Protein AF-A0A371F6G7-F1 (afdb_monomer_lite)

Secondary structure (DSSP, 8-state):
-------------HHHHHHHHHHHHHHHHHHHHHHHHHHHHHTTTS-HHHHHHHHHHHTTSSSPPPPB-SS-HHHHHHHHHHHHHHTT-HHHHHT--PPPPTT--HHHHHHHHHHHHHHHHHHHHHHHTB-HHHHHHHTT-SSHHHHHHHHT-

Radius of gyration: 22.08 Å; chains: 1; bounding box: 82×30×58 Å

Sequence (153 aa):
MMLTCKHDRSNENPSIMGNVATLKYQARYKIDMMFDSIILDNLHHYHLNDKRAIMATVNAIPGNLPVFDGKGYEDWCVKMDAILGFQELDEIVKDGFQEPSKNASAEQKETHRENKRLDCKARVLLHQCVSANVFQKISQAATSKQAWDILQQ

Structure (mmCIF, N/CA/C/O backbone):
data_AF-A0A371F6G7-F1
#
_entry.id   AF-A0A371F6G7-F1
#
loop_
_atom_site.group_PDB
_atom_site.id
_atom_site.type_symbol
_atom_site.label_atom_id
_atom_site.label_alt_id
_atom_site.label_comp_id
_atom_site.label_asym_id
_atom_site.label_entity_id
_atom_site.label_seq_id
_atom_site.pdbx_PDB_ins_code
_atom_site.Cartn_x
_atom_site.Cartn_y
_atom_site.Cartn_z
_atom_site.occupancy
_atom_site.B_iso_or_equiv
_atom_site.auth_seq_id
_atom_site.auth_comp_id
_atom_site.auth_asym_id
_atom_site.auth_atom_id
_atom_site.pdbx_PDB_model_num
ATOM 1 N N . MET A 1 1 ? 59.240 10.584 -36.684 1.00 37.19 1 MET A N 1
ATOM 2 C CA . MET A 1 1 ? 59.161 10.918 -35.247 1.00 37.19 1 MET A CA 1
ATOM 3 C C . MET A 1 1 ? 57.979 11.869 -35.069 1.00 37.19 1 MET A C 1
ATOM 5 O O . MET A 1 1 ? 58.138 13.062 -35.263 1.00 37.19 1 MET A O 1
ATOM 9 N N . MET A 1 2 ? 56.766 11.341 -34.864 1.00 32.41 2 MET A N 1
ATOM 10 C CA . MET A 1 2 ? 55.580 12.164 -34.581 1.00 32.41 2 MET A CA 1
ATOM 11 C C . MET A 1 2 ? 55.399 12.228 -33.065 1.00 32.41 2 MET A C 1
ATOM 13 O O . MET A 1 2 ? 55.237 11.193 -32.422 1.00 32.41 2 MET A O 1
ATOM 17 N N . LEU A 1 3 ? 55.466 13.434 -32.504 1.00 37.75 3 LEU A N 1
ATOM 18 C CA . LEU A 1 3 ? 55.208 13.691 -31.092 1.00 37.75 3 LEU A CA 1
ATOM 19 C C . LEU A 1 3 ? 53.702 13.892 -30.871 1.00 37.75 3 LEU A C 1
ATOM 21 O O . LEU A 1 3 ? 53.107 14.867 -31.315 1.00 37.75 3 LEU A O 1
ATOM 25 N N . THR A 1 4 ? 53.127 12.881 -30.224 1.00 40.28 4 THR A N 1
ATOM 26 C CA . THR A 1 4 ? 51.991 12.844 -29.288 1.00 40.28 4 THR A CA 1
ATOM 27 C C . THR A 1 4 ? 51.109 14.093 -29.139 1.00 40.28 4 THR A C 1
ATOM 29 O O . THR A 1 4 ? 51.524 15.116 -28.592 1.00 40.28 4 THR A O 1
ATOM 32 N N . CYS A 1 5 ? 49.827 13.928 -29.479 1.00 33.44 5 CYS A N 1
ATOM 33 C CA . CYS A 1 5 ? 48.728 14.770 -29.017 1.00 33.44 5 CYS A CA 1
ATOM 34 C C . CYS A 1 5 ? 48.460 14.483 -27.527 1.00 33.44 5 CYS A C 1
ATOM 36 O O . CYS A 1 5 ? 48.315 13.324 -27.131 1.00 33.44 5 CYS A O 1
ATOM 38 N N . LYS A 1 6 ? 48.425 15.532 -26.700 1.00 47.72 6 LYS A N 1
ATOM 39 C CA . LYS A 1 6 ? 48.095 15.442 -25.276 1.00 47.72 6 LYS A CA 1
ATOM 40 C C . LYS A 1 6 ? 46.626 15.053 -25.096 1.00 47.72 6 LYS A C 1
ATOM 42 O O . LYS A 1 6 ? 45.737 15.774 -25.535 1.00 47.72 6 LYS A O 1
ATOM 47 N N . HIS A 1 7 ? 46.383 13.962 -24.380 1.00 38.00 7 HIS A N 1
ATOM 48 C CA . HIS A 1 7 ? 45.147 13.769 -23.628 1.00 38.00 7 HIS A CA 1
ATOM 49 C C . HIS A 1 7 ? 45.539 13.819 -22.152 1.00 38.00 7 HIS A C 1
ATOM 51 O O . HIS A 1 7 ? 46.021 12.833 -21.595 1.00 38.00 7 HIS A O 1
ATOM 57 N N . ASP A 1 8 ? 45.419 15.006 -21.552 1.00 36.41 8 ASP A N 1
ATOM 58 C CA . ASP A 1 8 ? 45.614 15.210 -20.117 1.00 36.41 8 ASP A CA 1
ATOM 59 C C . ASP A 1 8 ? 44.497 14.477 -19.367 1.00 36.41 8 ASP A C 1
ATOM 61 O O . ASP A 1 8 ? 43.407 14.988 -19.128 1.00 36.41 8 ASP A O 1
ATOM 65 N N . ARG A 1 9 ? 44.774 13.220 -19.022 1.00 47.03 9 ARG A N 1
ATOM 66 C CA . ARG A 1 9 ? 44.043 12.455 -18.019 1.00 47.03 9 ARG A CA 1
ATOM 67 C C . ARG A 1 9 ? 44.747 12.689 -16.687 1.00 47.03 9 ARG A C 1
ATOM 69 O O . ARG A 1 9 ? 45.518 11.842 -16.252 1.00 47.03 9 ARG A O 1
ATOM 76 N N . SER A 1 10 ? 44.549 13.848 -16.068 1.00 45.22 10 SER A N 1
ATOM 77 C CA . SER A 1 10 ? 44.990 14.118 -14.693 1.00 45.22 10 SER A CA 1
ATOM 78 C C . SER A 1 10 ? 44.314 15.379 -14.173 1.00 45.22 10 SER A C 1
ATOM 80 O O . SER A 1 10 ? 44.708 16.476 -14.547 1.00 45.22 10 SER A O 1
ATOM 82 N N . ASN A 1 11 ? 43.293 15.217 -13.328 1.00 38.41 11 ASN A N 1
ATOM 83 C CA . ASN A 1 11 ? 43.222 15.809 -11.984 1.00 38.41 11 ASN A CA 1
ATOM 84 C C . ASN A 1 11 ? 41.766 15.821 -11.475 1.00 38.41 11 ASN A C 1
ATOM 86 O O . ASN A 1 11 ? 41.188 16.876 -11.218 1.00 38.41 11 ASN A O 1
ATOM 90 N N . GLU A 1 12 ? 41.155 14.643 -11.326 1.00 39.41 12 GLU A N 1
ATOM 91 C CA . GLU A 1 12 ? 39.999 14.521 -10.436 1.00 39.41 12 GLU A CA 1
ATOM 92 C C . GLU A 1 12 ? 40.532 14.358 -9.013 1.00 39.41 12 GLU A C 1
ATOM 94 O O . GLU A 1 12 ? 41.099 13.334 -8.635 1.00 39.41 12 GLU A O 1
ATOM 99 N N . ASN A 1 13 ? 40.427 15.445 -8.256 1.00 37.72 13 ASN A N 1
ATOM 100 C CA . ASN A 1 13 ? 40.975 15.604 -6.920 1.00 37.72 13 ASN A CA 1
ATOM 101 C C . ASN A 1 13 ? 40.305 14.606 -5.935 1.00 37.72 13 ASN A C 1
ATOM 103 O O . ASN A 1 13 ? 39.091 14.707 -5.716 1.00 37.72 13 ASN A O 1
ATOM 107 N N . PRO A 1 14 ? 41.047 13.667 -5.307 1.00 40.78 14 PRO A N 1
ATOM 108 C CA . PRO A 1 14 ? 40.491 12.610 -4.447 1.00 40.78 14 PRO A CA 1
ATOM 109 C C . PRO A 1 14 ? 39.659 13.123 -3.258 1.00 40.78 14 PRO A C 1
ATOM 111 O O . PRO A 1 14 ? 38.745 12.439 -2.796 1.00 40.78 14 PRO A O 1
ATOM 114 N N . SER A 1 15 ? 39.918 14.352 -2.798 1.00 50.28 15 SER A N 1
ATOM 115 C CA . SER A 1 15 ? 39.149 15.002 -1.726 1.00 50.28 15 SER A CA 1
ATOM 116 C C . SER A 1 15 ? 37.710 15.345 -2.121 1.00 50.28 15 SER A C 1
ATOM 118 O O . SER A 1 15 ? 36.825 15.364 -1.267 1.00 50.28 15 SER A O 1
ATOM 120 N N . ILE A 1 16 ? 37.441 15.601 -3.406 1.00 45.00 16 ILE A N 1
ATOM 121 C CA . ILE A 1 16 ? 36.095 15.959 -3.879 1.00 45.00 16 ILE A CA 1
ATOM 122 C C . ILE A 1 16 ? 35.196 14.711 -3.873 1.00 45.00 16 ILE A C 1
ATOM 124 O O . ILE A 1 16 ? 34.055 14.782 -3.416 1.00 45.00 16 ILE A O 1
ATOM 128 N N . MET A 1 17 ? 35.714 13.547 -4.292 1.00 41.28 17 MET A N 1
ATOM 129 C CA . MET A 1 17 ? 34.963 12.281 -4.252 1.00 41.28 17 MET A CA 1
ATOM 130 C C . MET A 1 17 ? 34.645 11.826 -2.821 1.00 41.28 17 MET A C 1
ATOM 132 O O . MET A 1 17 ? 33.528 11.368 -2.568 1.00 41.28 17 MET A O 1
ATOM 136 N N . GLY A 1 18 ? 35.576 12.012 -1.876 1.00 46.03 18 GLY A N 1
ATOM 137 C CA . GLY A 1 18 ? 35.349 11.725 -0.455 1.00 46.03 18 GLY A CA 1
ATOM 138 C C . GLY A 1 18 ? 34.226 12.575 0.143 1.00 46.03 18 GLY A C 1
ATOM 139 O O . GLY A 1 18 ? 33.357 12.055 0.844 1.00 46.03 18 GLY A O 1
ATOM 140 N N . ASN A 1 19 ? 34.167 13.859 -0.213 1.00 48.03 19 ASN A N 1
ATOM 141 C CA . ASN A 1 19 ? 33.114 14.763 0.243 1.00 48.03 19 ASN A CA 1
ATOM 142 C C . ASN A 1 19 ? 31.759 14.448 -0.391 1.00 48.03 19 ASN A C 1
ATOM 144 O O . ASN A 1 19 ? 30.755 14.477 0.305 1.00 48.03 19 ASN A O 1
ATOM 148 N N . VAL A 1 20 ? 31.698 14.085 -1.676 1.00 47.44 20 VAL A N 1
ATOM 149 C CA . VAL A 1 20 ? 30.427 13.717 -2.327 1.00 47.44 20 VAL A CA 1
ATOM 150 C C . VAL A 1 20 ? 29.867 12.410 -1.763 1.00 47.44 20 VAL A C 1
ATOM 152 O O . VAL A 1 20 ? 28.664 12.323 -1.526 1.00 47.44 20 VAL A O 1
ATOM 155 N N . ALA A 1 21 ? 30.708 11.404 -1.505 1.00 48.03 21 ALA A N 1
ATOM 156 C CA . ALA A 1 21 ? 30.275 10.166 -0.856 1.00 48.03 21 ALA A CA 1
ATOM 157 C C . ALA A 1 21 ? 29.813 10.421 0.587 1.00 48.03 21 ALA A C 1
ATOM 159 O O . ALA A 1 21 ? 28.755 9.939 0.987 1.00 48.03 21 ALA A O 1
ATOM 160 N N . THR A 1 22 ? 30.547 11.257 1.326 1.00 43.50 22 THR A N 1
ATOM 161 C CA . THR A 1 22 ? 30.200 11.652 2.698 1.00 43.50 22 THR A CA 1
ATOM 162 C C . THR A 1 22 ? 28.931 12.496 2.743 1.00 43.50 22 THR A C 1
ATOM 164 O O . THR A 1 22 ? 28.110 12.276 3.617 1.00 43.50 22 THR A O 1
ATOM 167 N N . LEU A 1 23 ? 28.701 13.393 1.784 1.00 41.78 23 LEU A N 1
ATOM 168 C CA . LEU A 1 23 ? 27.481 14.197 1.676 1.00 41.78 23 LEU A CA 1
ATOM 169 C C . LEU A 1 23 ? 26.288 13.365 1.206 1.00 41.78 23 LEU A C 1
ATOM 171 O O . LEU A 1 23 ? 25.185 13.591 1.681 1.00 41.78 23 LEU A O 1
ATOM 175 N N . LYS A 1 24 ? 26.480 12.381 0.317 1.00 45.88 24 LYS A N 1
ATOM 176 C CA . LYS A 1 24 ? 25.431 11.415 -0.060 1.00 45.88 24 LYS A CA 1
ATOM 177 C C . LYS A 1 24 ? 25.059 10.517 1.112 1.00 45.88 24 LYS A C 1
ATOM 179 O O . LYS A 1 24 ? 23.879 10.251 1.312 1.00 45.88 24 LYS A O 1
ATOM 184 N N . TYR A 1 25 ? 26.047 10.081 1.887 1.00 41.56 25 TYR A N 1
ATOM 185 C CA . TYR A 1 25 ? 25.843 9.338 3.123 1.00 41.56 25 TYR A CA 1
ATOM 186 C C . TYR A 1 25 ? 25.160 10.225 4.162 1.00 41.56 25 TYR A C 1
ATOM 188 O O . TYR A 1 25 ? 24.095 9.880 4.631 1.00 41.56 25 TYR A O 1
ATOM 196 N N . GLN A 1 26 ? 25.660 11.426 4.438 1.00 30.20 26 GLN A N 1
ATOM 197 C CA . GLN A 1 26 ? 25.035 12.375 5.360 1.00 30.20 26 GLN A CA 1
ATOM 198 C C . GLN A 1 26 ? 23.633 12.788 4.917 1.00 30.20 26 GLN A C 1
ATOM 200 O O . GLN A 1 26 ? 22.772 12.930 5.768 1.00 30.20 26 GLN A O 1
ATOM 205 N N . ALA A 1 27 ? 23.364 12.949 3.621 1.00 37.31 27 ALA A N 1
ATOM 206 C CA . ALA A 1 27 ? 22.027 13.217 3.102 1.00 37.31 27 ALA A CA 1
ATOM 207 C C . ALA A 1 27 ? 21.120 11.994 3.240 1.00 37.31 27 ALA A C 1
ATOM 209 O O . ALA A 1 27 ? 19.973 12.157 3.624 1.00 37.31 27 ALA A O 1
ATOM 210 N N . ARG A 1 28 ? 21.631 10.780 3.004 1.00 42.03 28 ARG A N 1
ATOM 211 C CA . ARG A 1 28 ? 20.904 9.530 3.252 1.00 42.03 28 ARG A CA 1
ATOM 212 C C . ARG A 1 28 ? 20.592 9.356 4.737 1.00 42.03 28 ARG A C 1
ATOM 214 O O . ARG A 1 28 ? 19.437 9.186 5.062 1.00 42.03 28 ARG A O 1
ATOM 221 N N . TYR A 1 29 ? 21.559 9.569 5.624 1.00 42.69 29 TYR A N 1
ATOM 222 C CA . TYR A 1 29 ? 21.372 9.574 7.077 1.00 42.69 29 TYR A CA 1
ATOM 223 C C . TYR A 1 29 ? 20.467 10.707 7.550 1.00 42.69 29 TYR A C 1
ATOM 225 O O . TYR A 1 29 ? 19.739 10.541 8.513 1.00 42.69 29 TYR A O 1
ATOM 233 N N . LYS A 1 30 ? 20.489 11.873 6.902 1.00 36.16 30 LYS A N 1
ATOM 234 C CA . LYS A 1 30 ? 19.619 13.005 7.243 1.00 36.16 30 LYS A CA 1
ATOM 235 C C . LYS A 1 30 ? 18.200 12.802 6.724 1.00 36.16 30 LYS A C 1
ATOM 237 O O . LYS A 1 30 ? 17.276 13.248 7.386 1.00 36.16 30 LYS A O 1
ATOM 242 N N . ILE A 1 31 ? 18.029 12.104 5.602 1.00 42.78 31 ILE A N 1
ATOM 243 C CA . ILE A 1 31 ? 16.739 11.617 5.109 1.00 42.78 31 ILE A CA 1
ATOM 244 C C . ILE A 1 31 ? 16.234 10.494 6.011 1.00 42.78 31 ILE A C 1
ATOM 246 O O . ILE A 1 31 ? 15.084 10.576 6.396 1.00 42.78 31 ILE A O 1
ATOM 250 N N . ASP A 1 32 ? 17.073 9.538 6.417 1.00 41.69 32 ASP A N 1
ATOM 251 C CA . ASP A 1 32 ? 16.729 8.454 7.349 1.00 41.69 32 ASP A CA 1
ATOM 252 C C . ASP A 1 32 ? 16.381 9.015 8.737 1.00 41.69 32 ASP A C 1
ATOM 254 O O . ASP A 1 32 ? 15.372 8.636 9.308 1.00 41.69 32 ASP A O 1
ATOM 258 N N . MET A 1 33 ? 17.116 10.015 9.242 1.00 39.44 33 MET A N 1
ATOM 259 C CA . MET A 1 33 ? 16.787 10.721 10.490 1.00 39.44 33 MET A CA 1
ATOM 260 C C . MET A 1 33 ? 15.560 11.630 10.356 1.00 39.44 33 MET A C 1
ATOM 262 O O . MET A 1 33 ? 14.829 11.799 11.326 1.00 39.44 33 MET A O 1
ATOM 266 N N . MET A 1 34 ? 15.317 12.237 9.188 1.00 36.84 34 MET A N 1
ATOM 267 C CA . MET A 1 34 ? 14.057 12.939 8.917 1.00 36.84 34 MET A CA 1
ATOM 268 C C . MET A 1 34 ? 12.905 11.949 8.775 1.00 36.84 34 MET A C 1
ATOM 270 O O . MET A 1 34 ? 11.804 12.279 9.182 1.00 36.84 34 MET A O 1
ATOM 274 N N . PHE A 1 35 ? 13.139 10.744 8.258 1.00 43.19 35 PHE A N 1
ATOM 275 C CA . PHE A 1 35 ? 12.171 9.657 8.218 1.00 43.19 35 PHE A CA 1
ATOM 276 C C . PHE A 1 35 ? 11.843 9.211 9.630 1.00 43.19 35 PHE A C 1
ATOM 278 O O . PHE A 1 35 ? 10.679 9.209 9.999 1.00 43.19 35 PHE A O 1
ATOM 285 N N . ASP A 1 36 ? 12.860 8.942 10.443 1.00 42.25 36 ASP A N 1
ATOM 286 C CA . ASP A 1 36 ? 12.703 8.583 11.841 1.00 42.25 36 ASP A CA 1
ATOM 287 C C . ASP A 1 36 ? 11.989 9.704 12.597 1.00 42.25 36 ASP A C 1
ATOM 289 O O . ASP A 1 36 ? 11.021 9.408 13.278 1.00 42.25 36 ASP A O 1
ATOM 293 N N . SER A 1 37 ? 12.356 10.980 12.416 1.00 34.84 37 SER A N 1
ATOM 294 C CA . SER A 1 37 ? 11.697 12.129 13.065 1.00 34.84 37 SER A CA 1
ATOM 295 C C . SER A 1 37 ? 10.267 12.353 12.574 1.00 34.84 37 SER A C 1
ATOM 297 O O . SER A 1 37 ? 9.382 12.501 13.396 1.00 34.84 37 SER A O 1
ATOM 299 N N . ILE A 1 38 ? 9.988 12.325 11.268 1.00 43.59 38 ILE A N 1
ATOM 300 C CA . ILE A 1 38 ? 8.637 12.525 10.711 1.00 43.59 38 ILE A CA 1
ATOM 301 C C . ILE A 1 38 ? 7.729 11.344 11.068 1.00 43.59 38 ILE A C 1
ATOM 303 O O . ILE A 1 38 ? 6.547 11.532 11.355 1.00 43.59 38 ILE A O 1
ATOM 307 N N . ILE A 1 39 ? 8.265 10.124 11.090 1.00 46.44 39 ILE A N 1
ATOM 308 C CA . ILE A 1 39 ? 7.560 8.945 11.591 1.00 46.44 39 ILE A CA 1
ATOM 309 C C . ILE A 1 39 ? 7.366 9.073 13.110 1.00 46.44 39 ILE A C 1
ATOM 311 O O . ILE A 1 39 ? 6.258 8.840 13.568 1.00 46.44 39 ILE A O 1
ATOM 315 N N . LEU A 1 40 ? 8.358 9.518 13.896 1.00 41.78 40 LEU A N 1
ATOM 316 C CA . LEU A 1 40 ? 8.267 9.725 15.354 1.00 41.78 40 LEU A CA 1
ATOM 317 C C . LEU A 1 40 ? 7.295 10.842 15.759 1.00 41.78 40 LEU A C 1
ATOM 319 O O . LEU A 1 40 ? 6.558 10.654 16.728 1.00 41.78 40 LEU A O 1
ATOM 323 N N . ASP A 1 41 ? 7.257 11.944 15.015 1.00 36.47 41 ASP A N 1
ATOM 324 C CA . ASP A 1 41 ? 6.394 13.103 15.252 1.00 36.47 41 ASP A CA 1
ATOM 325 C C . ASP A 1 41 ? 4.939 12.772 14.882 1.00 36.47 41 ASP A C 1
ATOM 327 O O . ASP A 1 41 ? 4.015 13.137 15.609 1.00 36.47 41 ASP A O 1
ATOM 331 N N . ASN A 1 42 ? 4.723 11.960 13.837 1.00 41.56 42 ASN A N 1
ATOM 332 C CA . ASN A 1 42 ? 3.412 11.372 13.535 1.00 41.56 42 ASN A CA 1
ATOM 333 C C . ASN A 1 42 ? 3.050 10.182 14.456 1.00 41.56 42 ASN A C 1
ATOM 335 O O . ASN A 1 42 ? 1.882 9.798 14.533 1.00 41.56 42 ASN A O 1
ATOM 339 N N . LEU A 1 43 ? 4.018 9.614 15.192 1.00 48.59 43 LEU A N 1
ATOM 340 C CA . LEU A 1 43 ? 3.834 8.537 16.181 1.00 48.59 43 LEU A CA 1
ATOM 341 C C . LEU A 1 43 ? 3.786 9.012 17.642 1.00 48.59 43 LEU A C 1
ATOM 343 O O . LEU A 1 43 ? 3.814 8.174 18.549 1.00 48.59 43 LEU A O 1
ATOM 347 N N . HIS A 1 44 ? 3.676 10.312 17.921 1.00 44.16 44 HIS A N 1
ATOM 348 C CA . HIS A 1 44 ? 3.605 10.809 19.304 1.00 44.16 44 HIS A CA 1
ATOM 349 C C . HIS A 1 44 ? 2.349 10.336 20.077 1.00 44.16 44 HIS A C 1
ATOM 351 O O . HIS A 1 44 ? 2.218 10.601 21.271 1.00 44.16 44 HIS A O 1
ATOM 357 N N . HIS A 1 45 ? 1.445 9.599 19.418 1.00 45.41 45 HIS A N 1
ATOM 358 C CA . HIS A 1 45 ? 0.234 9.015 19.998 1.00 45.41 45 HIS A CA 1
ATOM 359 C C . HIS A 1 45 ? 0.251 7.481 20.169 1.00 45.41 45 HIS A C 1
ATOM 361 O O . HIS A 1 45 ? -0.750 6.926 20.615 1.00 45.41 45 HIS A O 1
ATOM 367 N N . TYR A 1 46 ? 1.352 6.784 19.851 1.00 47.75 46 TYR A N 1
ATOM 368 C CA . TYR A 1 46 ? 1.414 5.313 19.914 1.00 47.75 46 TYR A CA 1
ATOM 369 C C . TYR A 1 46 ? 2.375 4.795 20.996 1.00 47.75 46 TYR A C 1
ATOM 371 O O . TYR A 1 46 ? 3.474 5.318 21.200 1.00 47.75 46 TYR A O 1
ATOM 379 N N . HIS A 1 47 ? 1.938 3.751 21.705 1.00 49.00 47 HIS A N 1
ATOM 380 C CA . HIS A 1 47 ? 2.598 3.184 22.881 1.00 49.00 47 HIS A CA 1
ATOM 381 C C . HIS A 1 47 ? 3.946 2.520 22.519 1.00 49.00 47 HIS A C 1
ATOM 383 O O . HIS A 1 47 ? 4.078 1.885 21.474 1.00 49.00 47 HIS A O 1
ATOM 389 N N . LEU A 1 48 ? 4.969 2.639 23.383 1.00 45.41 48 LEU A N 1
ATOM 390 C CA . LEU A 1 48 ? 6.345 2.164 23.115 1.00 45.41 48 LEU A CA 1
ATOM 391 C C . LEU A 1 48 ? 6.449 0.667 22.752 1.00 45.41 48 LEU A C 1
ATOM 393 O O . LEU A 1 48 ? 7.401 0.269 22.077 1.00 45.41 48 LEU A O 1
ATOM 397 N N . ASN A 1 49 ? 5.487 -0.151 23.178 1.00 39.69 49 ASN A N 1
ATOM 398 C CA . ASN A 1 49 ? 5.454 -1.587 22.896 1.00 39.69 49 ASN A CA 1
ATOM 399 C C . ASN A 1 49 ? 5.149 -1.889 21.415 1.00 39.69 49 ASN A C 1
ATOM 401 O O . ASN A 1 49 ? 5.717 -2.830 20.861 1.00 39.69 49 ASN A O 1
ATOM 405 N N . ASP A 1 50 ? 4.375 -1.032 20.739 1.00 49.78 50 ASP A N 1
ATOM 406 C CA . ASP A 1 50 ? 4.036 -1.201 19.320 1.00 49.78 50 ASP A CA 1
ATOM 407 C C . ASP A 1 50 ? 5.190 -0.814 18.394 1.00 49.78 50 ASP A C 1
ATOM 409 O O . ASP A 1 50 ? 5.408 -1.465 17.377 1.00 49.78 50 ASP A O 1
ATOM 413 N N . LYS A 1 51 ? 6.007 0.185 18.759 1.00 47.81 51 LYS A N 1
ATOM 414 C CA . LYS A 1 51 ? 7.190 0.572 17.962 1.00 47.81 51 LYS A CA 1
ATOM 415 C C . LYS A 1 51 ? 8.185 -0.585 17.821 1.00 47.81 51 LYS A C 1
ATOM 417 O O . LYS A 1 51 ? 8.740 -0.804 16.746 1.00 47.81 51 LYS A O 1
ATOM 422 N N . ARG A 1 52 ? 8.385 -1.355 18.899 1.00 47.44 52 ARG A N 1
ATOM 423 C CA . ARG A 1 52 ? 9.207 -2.577 18.890 1.00 47.44 52 ARG A CA 1
ATOM 424 C C . ARG A 1 52 ? 8.570 -3.690 18.064 1.00 47.44 52 ARG A C 1
ATOM 426 O O . ARG A 1 52 ? 9.284 -4.356 17.323 1.00 47.44 52 ARG A O 1
ATOM 433 N N . ALA A 1 53 ? 7.253 -3.863 18.157 1.00 47.28 53 ALA A N 1
ATOM 434 C CA . ALA A 1 53 ? 6.526 -4.863 17.380 1.00 47.28 53 ALA A CA 1
ATOM 435 C C . ALA A 1 53 ? 6.556 -4.560 15.872 1.00 47.28 53 ALA A C 1
ATOM 437 O O . ALA A 1 53 ? 6.811 -5.462 15.079 1.00 47.28 53 ALA A O 1
ATOM 438 N N . ILE A 1 54 ? 6.388 -3.295 15.468 1.00 50.41 54 ILE A N 1
ATOM 439 C CA . ILE A 1 54 ? 6.464 -2.863 14.064 1.00 50.41 54 ILE A CA 1
ATOM 440 C C . ILE A 1 54 ? 7.861 -3.147 13.506 1.00 50.41 54 ILE A C 1
ATOM 442 O O . ILE A 1 54 ? 7.966 -3.827 12.490 1.00 50.41 54 ILE A O 1
ATOM 446 N N . MET A 1 55 ? 8.926 -2.735 14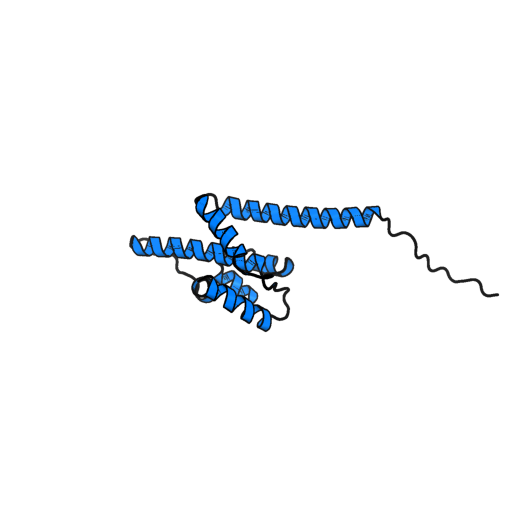.209 1.00 54.59 55 MET A N 1
ATOM 447 C CA . MET A 1 55 ? 10.309 -3.033 13.809 1.00 54.59 55 MET A CA 1
ATOM 448 C C . MET A 1 55 ? 10.613 -4.540 13.771 1.00 54.59 55 MET A C 1
ATOM 450 O O . MET A 1 55 ? 11.293 -5.005 12.863 1.00 54.59 55 MET A O 1
ATOM 454 N N . ALA A 1 56 ? 10.098 -5.329 14.716 1.00 48.31 56 ALA A N 1
ATOM 455 C CA . ALA A 1 56 ? 10.257 -6.784 14.697 1.00 48.31 56 ALA A CA 1
ATOM 456 C C . ALA A 1 56 ? 9.514 -7.441 13.520 1.00 48.31 56 ALA A C 1
ATOM 458 O O . ALA A 1 56 ? 9.970 -8.449 12.991 1.00 48.31 56 ALA A O 1
ATOM 459 N N . THR A 1 57 ? 8.404 -6.849 13.079 1.00 49.62 57 THR A N 1
ATOM 460 C CA . THR A 1 57 ? 7.546 -7.398 12.025 1.00 49.62 57 THR A CA 1
ATOM 461 C C . THR A 1 57 ? 8.094 -7.142 10.616 1.00 49.62 57 THR A C 1
ATOM 463 O O . THR A 1 57 ? 8.043 -8.045 9.784 1.00 49.62 57 THR A O 1
ATOM 466 N N . VAL A 1 58 ? 8.692 -5.971 10.345 1.00 52.31 58 VAL A N 1
ATOM 467 C CA . VAL A 1 58 ? 9.444 -5.753 9.085 1.00 52.31 58 VAL A CA 1
ATOM 468 C C . VAL A 1 58 ? 10.719 -6.602 9.015 1.00 52.31 58 VAL A C 1
ATOM 470 O O . VAL A 1 58 ? 11.120 -7.008 7.930 1.00 52.31 58 VAL A O 1
ATOM 473 N N . ASN A 1 59 ? 11.297 -6.962 10.166 1.00 51.56 59 ASN A N 1
ATOM 474 C CA . ASN A 1 59 ? 12.431 -7.889 10.258 1.00 51.56 59 ASN A CA 1
ATOM 475 C C . ASN A 1 59 ? 12.033 -9.378 10.183 1.00 51.56 59 ASN A C 1
ATOM 477 O O . ASN A 1 59 ? 12.914 -10.235 10.136 1.00 51.56 59 ASN A O 1
ATOM 481 N N . ALA A 1 60 ? 10.735 -9.710 10.184 1.00 51.75 60 ALA A N 1
ATOM 482 C CA . ALA A 1 60 ? 10.253 -11.094 10.156 1.00 51.75 60 ALA A CA 1
ATOM 483 C C . ALA A 1 60 ? 10.222 -11.710 8.745 1.00 51.75 60 ALA A C 1
ATOM 485 O O . ALA A 1 60 ? 9.933 -12.896 8.610 1.00 51.75 60 ALA A O 1
ATOM 486 N N . ILE A 1 61 ? 10.515 -10.930 7.697 1.00 56.34 61 ILE A N 1
ATOM 487 C CA . ILE A 1 61 ? 10.607 -11.422 6.319 1.00 56.34 61 ILE A CA 1
ATOM 488 C C . ILE A 1 61 ? 12.048 -11.915 6.095 1.00 56.34 61 ILE A C 1
ATOM 490 O O . ILE A 1 61 ? 12.969 -11.096 6.080 1.00 56.34 61 ILE A O 1
ATOM 494 N N . PRO A 1 62 ? 12.294 -13.232 5.937 1.00 45.62 62 PRO A N 1
ATOM 495 C CA . PRO A 1 62 ? 13.635 -13.748 5.696 1.00 45.62 62 PRO A CA 1
ATOM 496 C C . PRO A 1 62 ? 14.045 -13.428 4.250 1.00 45.62 62 PRO A C 1
ATOM 498 O O . PRO A 1 62 ? 13.715 -14.163 3.323 1.00 45.62 62 PRO A O 1
ATOM 501 N N . GLY A 1 63 ? 14.741 -12.310 4.040 1.00 59.53 63 GLY A N 1
ATOM 502 C CA . GLY A 1 63 ? 15.276 -11.919 2.733 1.00 59.53 63 GLY A CA 1
ATOM 503 C C . GLY A 1 63 ? 15.252 -10.411 2.486 1.00 59.53 63 GLY A C 1
ATOM 504 O O . GLY A 1 63 ? 14.591 -9.658 3.194 1.00 59.53 63 GLY A O 1
ATOM 505 N N . ASN A 1 64 ? 15.984 -9.963 1.464 1.00 72.06 64 ASN A N 1
ATOM 506 C CA . ASN A 1 64 ? 15.930 -8.571 1.016 1.00 72.06 64 ASN A CA 1
ATOM 507 C C . ASN A 1 64 ? 14.513 -8.258 0.507 1.00 72.06 64 ASN A C 1
ATOM 509 O O . ASN A 1 64 ? 14.029 -8.939 -0.400 1.00 72.06 64 ASN A O 1
ATOM 513 N N . LEU A 1 65 ? 13.870 -7.227 1.066 1.00 82.94 65 LEU A N 1
ATOM 514 C CA . LEU A 1 65 ? 12.586 -6.727 0.573 1.00 82.94 65 LEU A CA 1
ATOM 515 C C . LEU A 1 65 ? 12.680 -6.374 -0.922 1.00 82.94 65 LEU A C 1
ATOM 517 O O . LEU A 1 65 ? 13.720 -5.878 -1.373 1.00 82.94 65 LEU A O 1
ATOM 521 N N . PRO A 1 66 ? 11.618 -6.615 -1.710 1.00 90.25 66 PRO A N 1
ATOM 522 C CA . PRO A 1 66 ? 11.608 -6.235 -3.112 1.00 90.25 66 PRO A CA 1
ATOM 523 C C . PRO A 1 66 ? 11.628 -4.706 -3.219 1.00 90.25 66 PRO A C 1
ATOM 525 O O . PRO A 1 66 ? 10.761 -4.033 -2.673 1.00 90.25 66 PRO A O 1
ATOM 528 N N . VAL A 1 67 ? 12.605 -4.146 -3.934 1.00 91.75 67 VAL A N 1
ATOM 529 C CA . VAL A 1 67 ? 12.715 -2.693 -4.137 1.00 91.75 67 VAL A CA 1
ATOM 530 C C . VAL A 1 67 ? 12.218 -2.328 -5.530 1.00 91.75 67 VAL A C 1
ATOM 532 O O . VAL A 1 67 ? 12.796 -2.768 -6.521 1.00 91.75 67 VAL A O 1
ATOM 535 N N . PHE A 1 68 ? 11.181 -1.495 -5.609 1.00 94.00 68 PHE A N 1
ATOM 536 C CA . PHE A 1 68 ? 10.687 -0.930 -6.860 1.00 94.00 68 PHE A CA 1
ATOM 537 C C . PHE A 1 68 ? 11.413 0.371 -7.203 1.00 94.0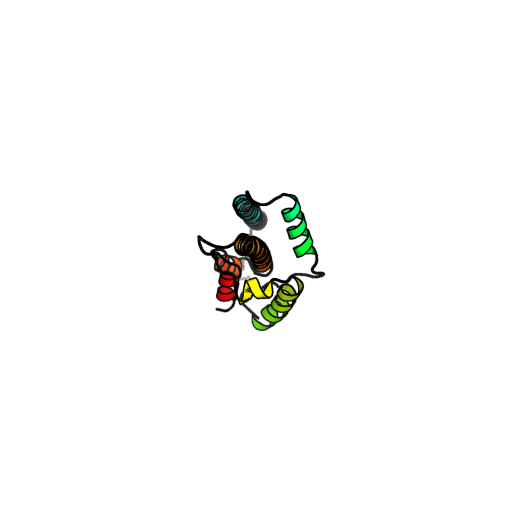0 68 PHE A C 1
ATOM 539 O O . PHE A 1 68 ? 11.358 1.364 -6.471 1.00 94.00 68 PHE A O 1
ATOM 546 N N . ASP A 1 69 ? 12.088 0.389 -8.345 1.00 92.12 69 ASP A N 1
ATOM 547 C CA . ASP A 1 69 ? 12.825 1.549 -8.852 1.00 92.12 69 ASP A CA 1
ATOM 548 C C . ASP A 1 69 ? 12.077 2.320 -9.955 1.00 92.12 69 ASP A C 1
ATOM 550 O O . ASP A 1 69 ? 12.587 3.314 -10.476 1.00 92.12 69 ASP A O 1
ATOM 554 N N . GLY A 1 70 ? 10.850 1.898 -10.272 1.00 90.56 70 GLY A N 1
ATOM 555 C CA . GLY A 1 70 ? 10.061 2.399 -11.395 1.00 90.56 70 GLY A CA 1
ATOM 556 C C . GLY A 1 70 ? 10.108 1.495 -12.630 1.00 90.56 70 GLY A C 1
ATOM 557 O O . GLY A 1 70 ? 9.501 1.836 -13.642 1.00 90.56 70 GLY A O 1
ATOM 558 N N . LYS A 1 71 ? 10.819 0.360 -12.579 1.00 91.94 71 LYS A N 1
ATOM 559 C CA . LYS A 1 71 ? 10.858 -0.660 -13.637 1.00 91.94 71 LYS A CA 1
ATOM 560 C C . LYS A 1 71 ? 10.440 -2.024 -13.088 1.00 91.94 71 LYS A C 1
ATOM 562 O O . LYS A 1 71 ? 10.567 -2.283 -11.897 1.00 91.94 71 LYS A O 1
ATOM 567 N N . GLY A 1 72 ? 9.943 -2.899 -13.967 1.00 91.50 72 GLY A N 1
ATOM 568 C CA . GLY A 1 72 ? 9.564 -4.267 -13.588 1.00 91.50 72 GLY A CA 1
ATOM 569 C C . GLY A 1 72 ? 8.419 -4.322 -12.572 1.00 91.50 72 GLY A C 1
ATOM 570 O O . GLY A 1 72 ? 8.481 -5.106 -11.628 1.00 91.50 72 GLY A O 1
ATOM 571 N N . TYR A 1 73 ? 7.400 -3.467 -12.744 1.00 92.25 73 TYR A N 1
ATOM 572 C CA . TYR A 1 73 ? 6.269 -3.379 -11.815 1.00 92.25 73 TYR A CA 1
ATOM 573 C C . TYR A 1 73 ? 5.578 -4.733 -11.613 1.00 92.25 73 TYR A C 1
ATOM 575 O O . TYR A 1 73 ? 5.282 -5.079 -10.480 1.00 92.25 73 TYR A O 1
ATOM 583 N N . GLU A 1 74 ? 5.390 -5.529 -12.671 1.00 93.81 74 GLU A N 1
ATOM 584 C CA . GLU A 1 74 ? 4.739 -6.847 -12.589 1.00 93.81 74 GLU A CA 1
ATOM 585 C C . GLU A 1 74 ? 5.472 -7.801 -11.627 1.00 93.81 74 GLU A C 1
ATOM 587 O O . GLU A 1 74 ? 4.867 -8.323 -10.690 1.00 93.81 74 GLU A O 1
ATOM 592 N N . ASP A 1 75 ? 6.792 -7.953 -11.782 1.00 93.50 75 ASP A N 1
ATOM 593 C CA . ASP A 1 75 ? 7.616 -8.805 -10.913 1.00 93.50 75 ASP A CA 1
ATOM 594 C C . ASP A 1 75 ? 7.651 -8.303 -9.466 1.00 93.50 75 ASP A C 1
ATOM 596 O O . ASP A 1 75 ? 7.674 -9.092 -8.515 1.00 93.50 75 ASP A O 1
ATOM 600 N N . TRP A 1 76 ? 7.703 -6.980 -9.286 1.00 95.12 76 TRP A N 1
ATOM 601 C CA . TRP A 1 76 ? 7.666 -6.373 -7.961 1.00 95.12 76 TRP A CA 1
ATOM 602 C C . TRP A 1 76 ? 6.299 -6.566 -7.300 1.00 95.12 76 TRP A C 1
ATOM 604 O O . TRP A 1 76 ? 6.247 -6.971 -6.141 1.00 95.12 76 TRP A O 1
ATOM 614 N N . CYS A 1 77 ? 5.209 -6.355 -8.041 1.00 94.62 77 CYS A N 1
ATOM 615 C CA . CYS A 1 77 ? 3.836 -6.472 -7.562 1.00 94.62 77 CYS A CA 1
ATOM 616 C C . CYS A 1 77 ? 3.547 -7.888 -7.062 1.00 94.62 77 CYS A C 1
ATOM 618 O O . CYS A 1 77 ? 3.026 -8.036 -5.964 1.00 94.62 77 CYS A O 1
ATOM 620 N N . VAL A 1 78 ? 3.968 -8.929 -7.791 1.00 94.75 78 VAL A N 1
ATOM 621 C CA . VAL A 1 78 ? 3.794 -10.331 -7.360 1.00 94.75 78 VAL A CA 1
ATOM 622 C C . VAL A 1 78 ? 4.493 -10.606 -6.023 1.00 94.75 78 VAL A C 1
ATOM 624 O O . VAL A 1 78 ? 3.929 -11.252 -5.140 1.00 94.75 78 VAL A O 1
ATOM 627 N N . LYS A 1 79 ? 5.722 -10.104 -5.841 1.00 92.56 79 LYS A N 1
ATOM 628 C CA . LYS A 1 79 ? 6.462 -10.263 -4.575 1.00 92.56 79 LYS A CA 1
ATOM 629 C C . LYS A 1 79 ? 5.819 -9.463 -3.450 1.00 92.56 79 LYS A C 1
ATOM 631 O O . LYS A 1 79 ? 5.723 -9.950 -2.327 1.00 92.56 79 LYS A O 1
ATOM 636 N N . MET A 1 80 ? 5.398 -8.240 -3.752 1.00 93.94 80 MET A N 1
ATOM 637 C CA . MET A 1 80 ? 4.790 -7.348 -2.779 1.00 93.94 80 MET A CA 1
ATOM 638 C C . MET A 1 80 ? 3.425 -7.868 -2.320 1.00 93.94 80 MET A C 1
ATOM 640 O O . MET A 1 80 ? 3.149 -7.852 -1.126 1.00 93.94 80 MET A O 1
ATOM 644 N N . ASP A 1 81 ? 2.621 -8.423 -3.225 1.00 93.31 81 ASP A N 1
ATOM 645 C CA . ASP A 1 81 ? 1.340 -9.060 -2.915 1.00 93.31 81 ASP A CA 1
ATOM 646 C C . ASP A 1 81 ? 1.495 -10.214 -1.921 1.00 93.31 81 ASP A C 1
ATOM 648 O O . ASP A 1 81 ? 0.741 -10.300 -0.952 1.00 93.31 81 ASP A O 1
ATOM 652 N N . ALA A 1 82 ? 2.510 -11.065 -2.107 1.00 90.38 82 ALA A N 1
ATOM 653 C CA . ALA A 1 82 ? 2.800 -12.152 -1.174 1.00 90.38 82 ALA A CA 1
ATOM 654 C C . ALA A 1 82 ? 3.174 -11.632 0.226 1.00 90.38 82 ALA A C 1
ATOM 656 O O . ALA A 1 82 ? 2.746 -12.193 1.235 1.00 90.38 82 ALA A O 1
ATOM 657 N N . ILE A 1 83 ? 3.950 -10.545 0.295 1.00 88.75 83 ILE A N 1
ATOM 658 C CA . ILE A 1 83 ? 4.336 -9.922 1.566 1.00 88.75 83 ILE A CA 1
ATOM 659 C C . ILE A 1 83 ? 3.124 -9.286 2.250 1.00 88.75 83 ILE A C 1
ATOM 661 O O . ILE A 1 83 ? 2.946 -9.469 3.452 1.00 88.75 83 ILE A O 1
ATOM 665 N N . LEU A 1 84 ? 2.300 -8.547 1.506 1.00 91.50 84 LEU A N 1
ATOM 666 C CA . LEU A 1 84 ? 1.107 -7.894 2.042 1.00 91.50 84 LEU A CA 1
ATOM 667 C C . LEU A 1 84 ? 0.123 -8.916 2.610 1.00 91.50 84 LEU A C 1
ATOM 669 O O . LEU A 1 84 ? -0.330 -8.731 3.736 1.00 91.50 84 LEU A O 1
ATOM 673 N N . GLY A 1 85 ? -0.127 -10.014 1.891 1.00 88.19 85 GLY A N 1
ATOM 674 C CA . GLY A 1 85 ? -0.977 -11.100 2.382 1.00 88.19 85 GLY A CA 1
ATOM 675 C C . GLY A 1 85 ? -0.404 -11.782 3.628 1.00 88.19 85 GLY A C 1
ATOM 676 O O . GLY A 1 85 ? -1.117 -11.980 4.604 1.00 88.19 85 GLY A O 1
ATOM 677 N N . PHE A 1 86 ? 0.904 -12.071 3.659 1.00 86.00 86 PHE A N 1
ATOM 678 C CA . PHE A 1 86 ? 1.553 -12.648 4.849 1.00 86.00 86 PHE A CA 1
ATOM 679 C C . PHE A 1 86 ? 1.477 -11.732 6.082 1.00 86.00 86 PHE A C 1
ATOM 681 O O . PHE A 1 86 ? 1.497 -12.200 7.217 1.00 86.00 86 PHE A O 1
ATOM 688 N N . GLN A 1 87 ? 1.429 -10.420 5.861 1.00 81.75 87 GLN A N 1
ATOM 689 C CA . GLN A 1 87 ? 1.403 -9.408 6.912 1.00 81.75 87 GLN A CA 1
ATOM 690 C C . GLN A 1 87 ? -0.011 -8.963 7.304 1.00 81.75 87 GLN A C 1
ATOM 692 O O . GLN A 1 87 ? -0.110 -8.102 8.189 1.00 81.75 87 GLN A O 1
ATOM 697 N N . GLU A 1 88 ? -1.042 -9.527 6.657 1.00 88.44 88 GLU A N 1
ATOM 698 C CA . GLU A 1 88 ? -2.461 -9.161 6.789 1.00 88.44 88 GLU A CA 1
ATOM 699 C C . GLU A 1 88 ? -2.698 -7.666 6.500 1.00 88.44 88 GLU A C 1
ATOM 701 O O . GLU A 1 88 ? -3.344 -6.941 7.254 1.00 88.44 88 GLU A O 1
ATOM 706 N N . LEU A 1 89 ? -2.077 -7.166 5.428 1.00 91.12 89 LEU A N 1
ATOM 707 C CA . LEU A 1 89 ? -2.128 -5.759 5.014 1.00 91.12 89 LEU A CA 1
ATOM 708 C C . LEU A 1 89 ? -2.783 -5.554 3.649 1.00 91.12 89 LEU A C 1
ATOM 710 O O . LEU A 1 89 ? -2.994 -4.413 3.246 1.00 91.12 89 LEU A O 1
ATOM 714 N N . ASP A 1 90 ? -3.057 -6.624 2.914 1.00 94.00 90 ASP A N 1
ATOM 715 C CA . ASP A 1 90 ? -3.576 -6.572 1.553 1.00 94.00 90 ASP A CA 1
ATOM 716 C C . ASP A 1 90 ? -4.943 -5.889 1.474 1.00 94.00 90 ASP A C 1
ATOM 718 O O . ASP A 1 90 ? -5.101 -5.019 0.623 1.00 94.00 90 ASP A O 1
ATOM 722 N N . GLU A 1 91 ? -5.872 -6.165 2.392 1.00 95.62 91 GLU A N 1
ATOM 723 C CA . GLU A 1 91 ? -7.168 -5.464 2.452 1.00 95.62 91 GLU A CA 1
ATOM 724 C C . GLU A 1 91 ? -6.980 -3.947 2.648 1.00 95.62 91 GLU A C 1
ATOM 726 O O . GLU A 1 91 ? -7.528 -3.122 1.916 1.00 95.62 91 GLU A O 1
ATOM 731 N N . ILE A 1 92 ? -6.117 -3.549 3.586 1.00 95.81 92 ILE A N 1
ATOM 732 C CA . ILE A 1 92 ? -5.865 -2.133 3.890 1.00 95.81 92 ILE A CA 1
ATOM 733 C C . ILE A 1 92 ? -5.183 -1.411 2.723 1.00 95.81 92 ILE A C 1
ATOM 735 O O . ILE A 1 92 ? -5.508 -0.259 2.431 1.00 95.81 92 ILE A O 1
ATOM 739 N N . VAL A 1 93 ? -4.254 -2.076 2.035 1.00 96.56 93 VAL A N 1
ATOM 740 C CA . VAL A 1 93 ? -3.509 -1.495 0.911 1.00 96.56 93 VAL A CA 1
ATOM 741 C C . VAL A 1 93 ? -4.334 -1.470 -0.370 1.00 96.56 93 VAL A C 1
ATOM 743 O O . VAL A 1 93 ? -4.234 -0.514 -1.136 1.00 96.56 93 VAL A O 1
ATOM 746 N N . LYS A 1 94 ? -5.131 -2.506 -0.638 1.00 95.00 94 LYS A N 1
ATOM 747 C CA . LYS A 1 94 ? -5.839 -2.661 -1.915 1.00 95.00 94 LYS A CA 1
ATOM 748 C C . LYS A 1 94 ? -7.240 -2.081 -1.882 1.00 95.00 94 LYS A C 1
ATOM 750 O O . LYS A 1 94 ? -7.623 -1.439 -2.860 1.00 95.00 94 LYS A O 1
ATOM 755 N N . ASP A 1 95 ? -7.948 -2.218 -0.770 1.00 96.12 95 ASP A N 1
ATOM 756 C CA . ASP A 1 95 ? -9.334 -1.762 -0.636 1.00 96.12 95 ASP A CA 1
ATOM 757 C C . ASP A 1 95 ? -9.433 -0.470 0.184 1.00 96.12 95 ASP A C 1
ATOM 759 O O . ASP A 1 95 ? -10.350 0.335 -0.005 1.00 96.12 95 ASP A O 1
ATOM 763 N N . GLY A 1 96 ? -8.444 -0.214 1.044 1.00 95.06 96 GLY A N 1
ATOM 764 C CA . GLY A 1 96 ? -8.465 0.918 1.960 1.00 95.06 96 GLY A CA 1
ATOM 765 C C . GLY A 1 96 ? -9.411 0.686 3.136 1.00 95.06 96 GLY A C 1
ATOM 766 O O . GLY A 1 96 ? -9.941 -0.397 3.362 1.00 95.06 96 GLY A O 1
ATOM 767 N N . PHE A 1 97 ? -9.639 1.736 3.918 1.00 92.56 97 PHE A N 1
ATOM 768 C CA . PHE A 1 97 ? -10.555 1.697 5.053 1.00 92.56 97 PHE A CA 1
ATOM 769 C C . PHE A 1 97 ? -11.340 3.002 5.147 1.00 92.56 97 PHE A C 1
ATOM 771 O O . PHE A 1 97 ? -10.922 4.045 4.643 1.00 92.56 97 PHE A O 1
ATOM 778 N N . GLN A 1 98 ? -12.499 2.940 5.797 1.00 90.12 98 GLN A N 1
ATOM 779 C CA . GLN A 1 98 ? -13.401 4.080 5.929 1.00 90.12 98 GLN A CA 1
ATOM 780 C C . GLN A 1 98 ? -13.209 4.799 7.268 1.00 90.12 98 GLN A C 1
ATOM 782 O O . GLN A 1 98 ? -12.930 4.182 8.304 1.00 90.12 98 GLN A O 1
ATOM 787 N N . GLU A 1 99 ? -13.394 6.118 7.252 1.00 89.00 99 GLU A N 1
ATOM 788 C CA . GLU A 1 99 ? -13.461 6.915 8.475 1.00 89.00 99 GLU A CA 1
ATOM 789 C C . GLU A 1 99 ? -14.831 6.689 9.150 1.00 89.00 99 GLU A C 1
ATOM 791 O O . GLU A 1 99 ? -15.867 6.680 8.475 1.00 89.00 99 GLU A O 1
ATOM 796 N N . PRO A 1 100 ? -14.882 6.486 10.474 1.00 87.75 100 PRO A N 1
ATOM 797 C CA . PRO A 1 100 ? -16.115 6.217 11.186 1.00 87.75 100 PRO A CA 1
ATOM 798 C C . PRO A 1 100 ? -17.025 7.443 11.159 1.00 87.75 100 PRO A C 1
ATOM 800 O O . PRO A 1 100 ? -16.585 8.591 11.244 1.00 87.75 100 PRO A O 1
ATOM 803 N N . SER A 1 101 ? -18.334 7.198 11.112 1.00 89.25 101 SER A N 1
ATOM 804 C CA . SER A 1 101 ? -19.316 8.271 11.261 1.00 89.25 101 SER A CA 1
ATOM 805 C C . SER A 1 101 ? -19.238 8.910 12.658 1.00 89.25 101 SER A C 1
ATOM 807 O O . SER A 1 101 ? -18.821 8.280 13.633 1.00 89.25 101 SER A O 1
ATOM 809 N N . LYS A 1 102 ? -19.714 10.155 12.801 1.00 87.31 102 LYS A N 1
ATOM 810 C CA . LYS A 1 102 ? -19.748 10.856 14.104 1.00 87.31 102 LYS A CA 1
ATOM 811 C C . LYS A 1 102 ? -20.516 10.080 15.186 1.00 87.31 102 LYS A C 1
ATOM 813 O O . LYS A 1 102 ? -20.166 10.163 16.361 1.00 87.31 102 LYS A O 1
ATOM 818 N N . ASN A 1 103 ? -21.508 9.289 14.776 1.00 91.25 103 ASN A N 1
ATOM 819 C CA . ASN A 1 103 ? -22.363 8.487 15.652 1.00 91.25 103 ASN A CA 1
ATOM 820 C C . ASN A 1 103 ? -21.946 7.006 15.689 1.00 91.25 103 ASN A C 1
ATOM 822 O O . ASN A 1 103 ? -22.745 6.159 16.081 1.00 91.25 103 ASN A O 1
ATOM 826 N N . ALA A 1 104 ? -20.722 6.686 15.258 1.00 89.12 104 ALA A N 1
ATOM 827 C CA . ALA A 1 104 ? -20.226 5.318 15.224 1.00 89.12 104 ALA A CA 1
ATOM 828 C C . ALA A 1 104 ? -20.251 4.665 16.613 1.00 89.12 104 ALA A C 1
ATOM 830 O O . ALA A 1 104 ? -19.933 5.305 17.628 1.00 89.12 104 ALA A O 1
ATOM 831 N N . SER A 1 105 ? -20.598 3.377 16.634 1.00 93.25 105 SER A N 1
ATOM 832 C CA . SER A 1 105 ? -20.576 2.557 17.844 1.00 93.25 105 SER A CA 1
ATOM 833 C C . SER A 1 105 ? -19.154 2.438 18.407 1.00 93.25 105 SER A C 1
ATOM 835 O O . SER A 1 105 ? -18.163 2.751 17.739 1.00 93.25 105 SER A O 1
ATOM 837 N N . ALA A 1 106 ? -19.037 1.984 19.656 1.00 91.19 106 ALA A N 1
ATOM 838 C CA . ALA A 1 106 ? -17.731 1.726 20.263 1.00 91.19 106 ALA A CA 1
ATOM 839 C C . ALA A 1 106 ? -16.917 0.702 19.450 1.00 91.19 106 ALA A C 1
ATOM 841 O O . ALA A 1 106 ? -15.727 0.907 19.236 1.00 91.19 106 ALA A O 1
ATOM 842 N N . GLU A 1 107 ? -17.582 -0.333 18.938 1.00 90.38 107 GLU A N 1
ATOM 843 C CA . GLU A 1 107 ? -16.984 -1.378 18.104 1.00 90.38 107 GLU A CA 1
ATOM 844 C C . GLU A 1 107 ? -16.470 -0.821 16.770 1.00 90.38 107 GLU A C 1
ATOM 846 O O . GLU A 1 107 ? -15.313 -1.023 16.424 1.00 90.38 107 GLU A O 1
ATOM 851 N N . GLN A 1 108 ? -17.263 0.006 16.079 1.00 88.44 108 GLN A N 1
ATOM 852 C CA . GLN A 1 108 ? -16.834 0.657 14.833 1.00 88.44 108 GLN A CA 1
ATOM 853 C C . GLN A 1 108 ? -15.628 1.584 15.036 1.00 88.44 108 GLN A C 1
ATOM 855 O O . GLN A 1 108 ? -14.752 1.678 14.176 1.00 88.44 108 GLN A O 1
ATOM 860 N N . LYS A 1 109 ? -15.572 2.284 16.175 1.00 86.94 109 LYS A N 1
ATOM 861 C CA . LYS A 1 109 ? -14.421 3.126 16.530 1.00 86.94 109 LYS A CA 1
ATOM 862 C C . LYS A 1 109 ? -13.176 2.292 16.814 1.00 86.94 109 LYS A C 1
ATOM 864 O O . LYS A 1 109 ? -12.082 2.743 16.488 1.00 86.94 109 LYS A O 1
ATOM 869 N N . GLU A 1 110 ? -13.335 1.110 17.403 1.00 86.69 110 GLU A N 1
ATOM 870 C CA . GLU A 1 110 ? -12.226 0.192 17.659 1.00 86.69 110 GLU A CA 1
ATOM 871 C C . GLU A 1 110 ? -11.675 -0.402 16.364 1.00 86.69 110 GLU A C 1
ATOM 873 O O . GLU A 1 110 ? -10.483 -0.276 16.102 1.00 86.69 110 GLU A O 1
ATOM 878 N N . THR A 1 111 ? -12.541 -0.921 15.490 1.00 87.69 111 THR A N 1
ATOM 879 C CA . THR A 1 111 ? -12.136 -1.405 14.162 1.00 87.69 111 THR A CA 1
ATOM 880 C C . THR A 1 111 ? -11.407 -0.325 13.368 1.00 87.69 111 THR A C 1
ATOM 882 O O . THR A 1 111 ? -10.387 -0.582 12.740 1.00 87.69 111 THR A O 1
ATOM 885 N N . HIS A 1 112 ? -11.882 0.919 13.431 1.00 88.94 112 HIS A N 1
ATOM 886 C CA . HIS A 1 112 ? -11.202 2.018 12.762 1.00 88.94 112 HIS A CA 1
ATOM 887 C C . HIS A 1 112 ? -9.810 2.322 13.344 1.00 88.94 112 HIS A C 1
ATOM 889 O O . HIS A 1 112 ? -8.885 2.624 12.587 1.00 88.94 112 HIS A O 1
ATOM 895 N N . ARG A 1 113 ? -9.643 2.254 14.672 1.00 84.00 113 ARG A N 1
ATOM 896 C CA . ARG A 1 113 ? -8.325 2.410 15.308 1.00 84.00 113 ARG A CA 1
ATOM 897 C C . ARG A 1 113 ? -7.355 1.335 14.833 1.00 84.00 113 ARG A C 1
ATOM 899 O O . ARG A 1 113 ? -6.218 1.663 14.501 1.00 84.00 113 ARG A O 1
ATOM 906 N N . GLU A 1 114 ? -7.819 0.094 14.747 1.00 84.81 114 GLU A N 1
ATOM 907 C CA . GLU A 1 114 ? -7.009 -1.017 14.252 1.00 84.81 114 GLU A CA 1
ATOM 908 C C . GLU A 1 114 ? -6.641 -0.840 12.774 1.00 84.81 114 GLU A C 1
ATOM 910 O O . GLU A 1 114 ? -5.467 -0.915 12.416 1.00 84.81 114 GLU A O 1
ATOM 915 N N . ASN A 1 115 ? -7.595 -0.460 11.923 1.00 88.31 115 ASN A N 1
ATOM 916 C CA . ASN A 1 115 ? -7.321 -0.187 10.510 1.00 88.31 115 ASN A CA 1
ATOM 917 C C . ASN A 1 115 ? -6.320 0.963 10.321 1.00 88.31 115 ASN A C 1
ATOM 919 O O . ASN A 1 115 ? -5.440 0.872 9.468 1.00 88.31 115 ASN A O 1
ATOM 923 N N . LYS A 1 116 ? -6.377 2.016 11.152 1.00 87.81 116 LYS A N 1
ATOM 924 C CA . LYS A 1 116 ? -5.353 3.079 11.157 1.00 87.81 116 LYS A CA 1
ATOM 925 C C . LYS A 1 116 ? -3.971 2.548 11.543 1.00 87.81 116 LYS A C 1
ATOM 927 O O . LYS A 1 116 ? -2.970 2.985 10.975 1.00 87.81 116 LYS A O 1
ATOM 932 N N . ARG A 1 117 ? -3.894 1.605 12.484 1.00 83.38 117 ARG A N 1
ATOM 933 C CA . ARG A 1 117 ? -2.634 0.956 12.876 1.00 83.38 117 ARG A CA 1
ATOM 934 C C . ARG A 1 117 ? -2.054 0.136 11.721 1.00 83.38 117 ARG A C 1
ATOM 936 O O . ARG A 1 117 ? -0.863 0.260 11.427 1.00 83.38 117 ARG A O 1
ATOM 943 N N . LEU A 1 118 ? -2.890 -0.655 11.049 1.00 85.44 118 LEU A N 1
ATOM 944 C CA . LEU A 1 118 ? -2.496 -1.456 9.890 1.00 85.44 118 LEU A CA 1
ATOM 945 C C . LEU A 1 118 ? -2.096 -0.578 8.696 1.00 85.44 118 LEU A C 1
ATOM 947 O O . LEU A 1 118 ? -1.084 -0.857 8.059 1.00 85.44 118 LEU A O 1
ATOM 951 N N . ASP A 1 119 ? -2.794 0.534 8.452 1.00 89.00 119 ASP A N 1
ATOM 952 C CA . ASP A 1 119 ? -2.441 1.485 7.390 1.00 89.00 119 ASP A CA 1
ATOM 953 C C . ASP A 1 119 ? -1.057 2.099 7.612 1.00 89.00 119 ASP A C 1
ATOM 955 O O . ASP A 1 119 ? -0.221 2.110 6.708 1.00 89.00 119 ASP A O 1
ATOM 959 N N . CYS A 1 120 ? -0.763 2.530 8.840 1.00 82.12 120 CYS A N 1
ATOM 960 C CA . CYS A 1 120 ? 0.567 3.013 9.202 1.00 82.12 120 CYS A CA 1
ATOM 961 C C . CYS A 1 120 ? 1.645 1.945 8.959 1.00 82.12 120 CYS A C 1
ATOM 963 O O . CYS A 1 120 ? 2.690 2.247 8.376 1.00 82.12 120 CYS A O 1
ATOM 965 N N . LYS A 1 121 ? 1.391 0.692 9.366 1.00 82.94 121 LYS A N 1
ATOM 966 C CA . LYS A 1 121 ? 2.306 -0.439 9.135 1.00 82.94 121 LYS A CA 1
ATOM 967 C C . LYS A 1 121 ? 2.537 -0.667 7.636 1.00 82.94 121 LYS A C 1
ATOM 969 O O . LYS A 1 121 ? 3.683 -0.803 7.209 1.00 82.94 121 LYS A O 1
ATOM 974 N N . ALA A 1 122 ? 1.476 -0.640 6.835 1.00 87.50 122 ALA A N 1
ATOM 975 C CA . ALA A 1 122 ? 1.548 -0.791 5.389 1.00 87.50 122 ALA A CA 1
ATOM 976 C C . ALA A 1 122 ? 2.319 0.342 4.704 1.00 87.50 122 ALA A C 1
ATOM 978 O O . ALA A 1 122 ? 3.148 0.074 3.836 1.00 87.50 122 ALA A O 1
ATOM 979 N N . ARG A 1 123 ? 2.126 1.600 5.119 1.00 87.69 123 ARG A N 1
ATOM 980 C CA . ARG A 1 123 ? 2.880 2.745 4.578 1.00 87.69 123 ARG A CA 1
ATOM 981 C C . ARG A 1 123 ? 4.379 2.605 4.823 1.00 87.69 123 ARG A C 1
ATOM 983 O O . ARG A 1 123 ? 5.164 2.812 3.903 1.00 87.69 123 ARG A O 1
ATOM 990 N N . VAL A 1 124 ? 4.780 2.210 6.033 1.00 82.56 124 VAL A N 1
ATOM 991 C CA . VAL A 1 124 ? 6.196 1.962 6.355 1.00 82.56 124 VAL A CA 1
ATOM 992 C C . VAL A 1 124 ? 6.770 0.858 5.467 1.00 82.56 124 VAL A C 1
ATOM 994 O O . VAL A 1 124 ? 7.848 1.031 4.901 1.00 82.56 124 VAL A O 1
ATOM 997 N N . LEU A 1 125 ? 6.038 -0.243 5.294 1.00 85.19 125 LEU A N 1
ATOM 998 C CA . LEU A 1 125 ? 6.464 -1.346 4.438 1.00 85.19 125 LEU A CA 1
ATOM 999 C C . LEU A 1 125 ? 6.603 -0.915 2.967 1.00 85.19 125 LEU A C 1
ATOM 1001 O O . LEU A 1 125 ? 7.621 -1.206 2.340 1.00 85.19 125 LEU A O 1
ATOM 1005 N N . LEU A 1 126 ? 5.627 -0.177 2.426 1.00 90.88 126 LEU A N 1
ATOM 1006 C CA . LEU A 1 126 ? 5.688 0.362 1.063 1.00 90.88 126 LEU A CA 1
ATOM 1007 C C . LEU A 1 126 ? 6.896 1.281 0.882 1.00 90.88 126 LEU A C 1
ATOM 1009 O O . LEU A 1 126 ? 7.604 1.156 -0.110 1.00 90.88 126 LEU A O 1
ATOM 1013 N N . HIS A 1 127 ? 7.185 2.150 1.854 1.00 87.06 127 HIS A N 1
ATOM 1014 C CA . HIS A 1 127 ? 8.357 3.024 1.812 1.00 87.06 127 HIS A CA 1
ATOM 1015 C C . HIS A 1 127 ? 9.686 2.253 1.780 1.00 87.06 127 HIS A C 1
ATOM 1017 O O . HIS A 1 127 ? 10.617 2.675 1.098 1.00 87.06 127 HIS A O 1
ATOM 1023 N N . GLN A 1 128 ? 9.781 1.123 2.483 1.00 83.88 128 GLN A N 1
ATOM 1024 C CA . GLN A 1 128 ? 10.972 0.266 2.467 1.00 83.88 128 GLN A CA 1
ATOM 1025 C C . GLN A 1 128 ? 11.128 -0.514 1.155 1.00 83.88 128 GLN A C 1
ATOM 1027 O O . GLN A 1 128 ? 12.246 -0.832 0.753 1.00 83.88 128 GLN A O 1
ATOM 1032 N N . CYS A 1 129 ? 10.016 -0.803 0.479 1.00 91.19 129 CYS A N 1
ATOM 1033 C CA . CYS A 1 129 ? 9.979 -1.578 -0.760 1.00 91.19 129 CYS A CA 1
ATOM 1034 C C . CYS A 1 129 ? 10.103 -0.712 -2.024 1.00 91.19 129 CYS A C 1
ATOM 1036 O O . CYS A 1 129 ? 9.871 -1.197 -3.131 1.00 91.19 129 CYS A O 1
ATOM 1038 N N . VAL A 1 130 ? 10.474 0.565 -1.899 1.00 90.12 130 VAL A N 1
ATOM 1039 C CA . VAL A 1 130 ? 10.646 1.474 -3.039 1.00 90.12 130 VAL A CA 1
ATOM 1040 C C . VAL A 1 130 ? 11.999 2.178 -3.005 1.00 90.12 130 VAL A C 1
ATOM 1042 O O . VAL A 1 130 ? 12.595 2.425 -1.960 1.00 90.12 130 VAL A O 1
ATOM 1045 N N . SER A 1 131 ? 12.504 2.532 -4.183 1.00 89.38 131 SER A N 1
ATOM 1046 C CA . SER A 1 131 ? 13.689 3.379 -4.312 1.00 89.38 131 SER A CA 1
ATOM 1047 C C . SER A 1 131 ? 13.410 4.805 -3.829 1.00 89.38 131 SER A C 1
ATOM 1049 O O . SER A 1 131 ? 12.271 5.265 -3.829 1.00 89.38 131 SER A O 1
ATOM 1051 N N . ALA A 1 132 ? 14.464 5.567 -3.524 1.00 85.62 132 ALA A N 1
ATOM 1052 C CA . ALA A 1 132 ? 14.330 6.966 -3.108 1.00 85.62 132 ALA A CA 1
ATOM 1053 C C . ALA A 1 132 ? 13.560 7.837 -4.124 1.00 85.62 132 ALA A C 1
ATOM 1055 O O . ALA A 1 132 ? 12.797 8.712 -3.726 1.00 85.62 132 ALA A O 1
ATOM 1056 N N . ASN A 1 133 ? 13.727 7.590 -5.430 1.00 86.56 133 ASN A N 1
ATOM 1057 C CA . ASN A 1 133 ? 13.019 8.333 -6.477 1.00 86.56 133 ASN A CA 1
ATOM 1058 C C . ASN A 1 133 ? 11.510 8.046 -6.467 1.00 86.56 133 ASN A C 1
ATOM 1060 O O . ASN A 1 133 ? 10.696 8.958 -6.576 1.00 86.56 133 ASN A O 1
ATOM 1064 N N . VAL A 1 134 ? 11.137 6.776 -6.306 1.00 89.62 134 VAL A N 1
ATOM 1065 C CA . VAL A 1 134 ? 9.732 6.361 -6.217 1.00 89.62 134 VAL A CA 1
ATOM 1066 C C . VAL A 1 134 ? 9.118 6.803 -4.887 1.00 89.62 134 VAL A C 1
ATOM 1068 O O . VAL A 1 134 ? 7.990 7.287 -4.875 1.00 89.62 134 VAL A O 1
ATOM 1071 N N . PHE A 1 135 ? 9.879 6.742 -3.789 1.00 88.38 13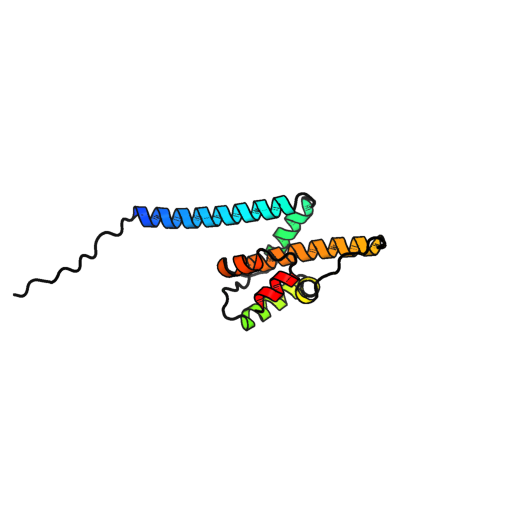5 PHE A N 1
ATOM 1072 C CA . PHE A 1 135 ? 9.452 7.231 -2.480 1.00 88.38 135 PHE A CA 1
ATOM 1073 C C . PHE A 1 135 ? 8.959 8.680 -2.546 1.00 88.38 135 PHE A C 1
ATOM 1075 O O . PHE A 1 135 ? 7.896 8.983 -2.014 1.00 88.38 135 PHE A O 1
ATOM 1082 N N . GLN A 1 136 ? 9.673 9.573 -3.243 1.00 85.94 136 GLN A N 1
ATOM 1083 C CA . GLN A 1 136 ? 9.241 10.970 -3.377 1.00 85.94 136 GLN A CA 1
ATOM 1084 C C . GLN A 1 136 ? 7.820 11.094 -3.947 1.00 85.94 136 GLN A C 1
ATOM 1086 O O . GLN A 1 136 ? 7.055 11.923 -3.458 1.00 85.94 136 GLN A O 1
ATOM 1091 N N . LYS A 1 137 ? 7.439 10.236 -4.905 1.00 89.81 137 LYS A N 1
ATOM 1092 C CA . LYS A 1 137 ? 6.095 10.229 -5.504 1.00 89.81 137 LYS A CA 1
ATOM 1093 C C . LYS A 1 137 ? 5.004 9.831 -4.507 1.00 89.81 137 LYS A C 1
ATOM 1095 O O . LYS A 1 137 ? 3.930 10.419 -4.526 1.00 89.81 137 LYS A O 1
ATOM 1100 N N . ILE A 1 138 ? 5.280 8.855 -3.641 1.00 87.69 138 ILE A N 1
ATOM 1101 C CA . ILE A 1 138 ? 4.294 8.322 -2.685 1.00 87.69 138 ILE A CA 1
ATOM 1102 C C . ILE A 1 138 ? 4.359 8.974 -1.300 1.00 87.69 138 ILE A C 1
ATOM 1104 O O . ILE A 1 138 ? 3.455 8.783 -0.495 1.00 87.69 138 ILE A O 1
ATOM 1108 N N . SER A 1 139 ? 5.392 9.772 -1.018 1.00 85.00 139 SER A N 1
ATOM 1109 C CA . SER A 1 139 ? 5.636 10.392 0.294 1.00 85.00 139 SER A CA 1
ATOM 1110 C C . SER A 1 139 ? 4.483 11.265 0.806 1.00 85.00 139 SER A C 1
ATOM 1112 O O . SER A 1 139 ? 4.293 11.388 2.015 1.00 85.00 139 SER A O 1
ATOM 1114 N N . GLN A 1 140 ? 3.700 11.849 -0.106 1.00 85.00 140 GLN A N 1
ATOM 1115 C CA . GLN A 1 140 ? 2.550 12.701 0.212 1.00 85.00 140 GLN A CA 1
ATOM 1116 C C . GLN A 1 140 ? 1.225 11.929 0.292 1.00 85.00 140 GLN A C 1
ATOM 1118 O O . GLN A 1 140 ? 0.182 12.528 0.550 1.00 85.00 140 GLN A O 1
ATOM 1123 N N . ALA A 1 141 ? 1.241 10.612 0.073 1.00 88.44 141 ALA A N 1
ATOM 1124 C CA . ALA A 1 141 ? 0.053 9.788 0.207 1.00 88.44 141 ALA A CA 1
ATOM 1125 C C . ALA A 1 141 ? -0.423 9.770 1.665 1.00 88.44 141 ALA A C 1
ATOM 1127 O O . ALA A 1 141 ? 0.344 9.484 2.594 1.00 88.44 141 ALA A O 1
ATOM 1128 N N . ALA A 1 142 ? -1.707 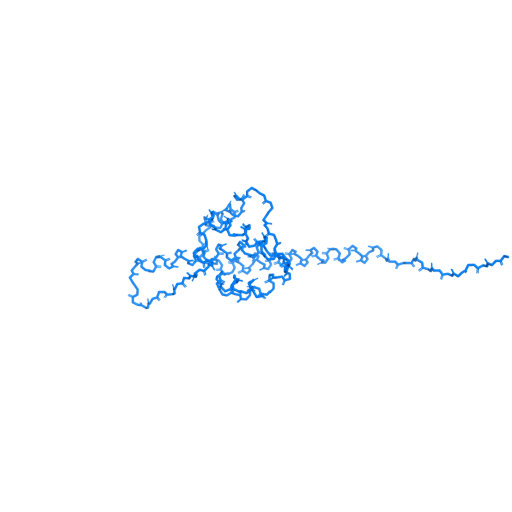10.068 1.857 1.00 88.88 142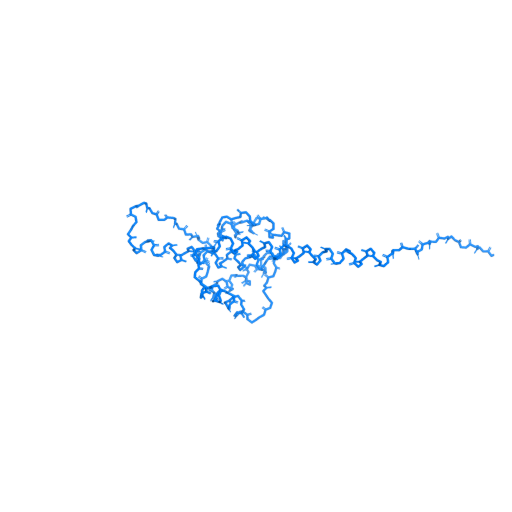 ALA A N 1
ATOM 1129 C CA . ALA A 1 142 ? -2.330 10.093 3.173 1.00 88.88 142 ALA A CA 1
ATOM 1130 C C . ALA A 1 142 ? -2.552 8.677 3.723 1.00 88.88 142 ALA A C 1
ATOM 1132 O O . ALA A 1 142 ? -2.464 8.472 4.932 1.00 88.88 142 ALA A O 1
ATOM 1133 N N . THR A 1 143 ? -2.794 7.712 2.833 1.00 91.81 143 THR A N 1
ATOM 1134 C CA . THR A 1 143 ? -3.052 6.305 3.155 1.00 91.81 143 THR A CA 1
ATOM 1135 C C . THR A 1 143 ? -2.142 5.383 2.349 1.00 91.81 143 THR A C 1
ATOM 1137 O O . THR A 1 143 ? -1.624 5.753 1.290 1.00 91.81 143 THR A O 1
ATOM 1140 N N . SER A 1 144 ? -1.957 4.160 2.837 1.00 94.88 144 SER A N 1
ATOM 1141 C CA . SER A 1 144 ? -1.276 3.089 2.103 1.00 94.88 144 SER A CA 1
ATOM 1142 C C . SER A 1 144 ? -1.977 2.768 0.782 1.00 94.88 144 SER A C 1
ATOM 1144 O O . SER A 1 144 ? -1.299 2.590 -0.226 1.00 94.88 144 SER A O 1
ATOM 1146 N N . LYS A 1 145 ? -3.315 2.817 0.758 1.00 97.94 145 LYS A N 1
ATOM 1147 C CA . LYS A 1 145 ? -4.119 2.702 -0.463 1.00 97.94 145 LYS A CA 1
ATOM 1148 C C . LYS A 1 145 ? -3.760 3.755 -1.506 1.00 97.94 145 LYS A C 1
ATOM 1150 O O . LYS A 1 145 ? -3.458 3.422 -2.646 1.00 97.94 145 LYS A O 1
ATOM 1155 N N . GLN A 1 146 ? -3.701 5.024 -1.109 1.00 96.31 146 GLN A N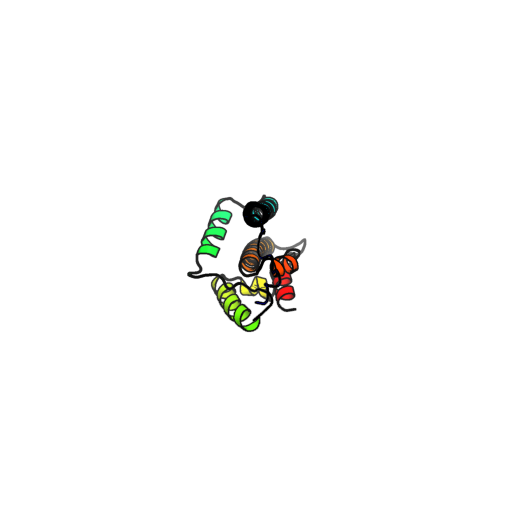 1
ATOM 1156 C CA . GLN A 1 146 ? -3.304 6.091 -2.026 1.00 96.31 146 GLN A CA 1
ATOM 1157 C C . GLN A 1 146 ? -1.860 5.904 -2.519 1.00 96.31 146 GLN A C 1
ATOM 1159 O O . GLN A 1 146 ? -1.575 6.146 -3.689 1.00 96.31 146 GLN A O 1
ATOM 1164 N N . ALA A 1 147 ? -0.946 5.469 -1.646 1.00 95.62 147 ALA A N 1
ATOM 1165 C CA . ALA A 1 147 ? 0.428 5.172 -2.042 1.00 95.62 147 ALA A CA 1
ATOM 1166 C C . ALA A 1 147 ? 0.477 4.040 -3.081 1.00 95.62 147 ALA A C 1
ATOM 1168 O O . ALA A 1 147 ? 1.183 4.162 -4.079 1.00 95.62 147 ALA A O 1
ATOM 1169 N N . TRP A 1 148 ? -0.297 2.974 -2.874 1.00 97.12 148 TRP A N 1
ATOM 1170 C CA . TRP A 1 148 ? -0.415 1.844 -3.793 1.00 97.12 148 TRP A CA 1
ATOM 1171 C C . TRP A 1 148 ? -0.964 2.250 -5.162 1.00 97.12 148 TRP A C 1
ATOM 1173 O O . TRP A 1 148 ? -0.364 1.920 -6.183 1.00 97.12 148 TRP A O 1
ATOM 1183 N N . ASP A 1 149 ? -2.031 3.045 -5.187 1.00 96.62 149 ASP A N 1
ATOM 1184 C CA . ASP A 1 149 ? -2.642 3.525 -6.430 1.00 96.62 149 ASP A CA 1
ATOM 1185 C C . ASP A 1 149 ? -1.692 4.432 -7.236 1.00 96.62 149 ASP A C 1
ATOM 1187 O O . ASP A 1 149 ? -1.756 4.466 -8.463 1.00 96.62 149 ASP A O 1
ATOM 1191 N N . ILE A 1 150 ? -0.787 5.163 -6.571 1.00 94.75 150 ILE A N 1
ATOM 1192 C CA . ILE A 1 150 ? 0.267 5.951 -7.237 1.00 94.75 150 ILE A CA 1
ATOM 1193 C C . ILE A 1 150 ? 1.351 5.039 -7.830 1.00 94.75 150 ILE A C 1
ATOM 1195 O O . ILE A 1 150 ? 1.901 5.356 -8.880 1.00 94.75 150 ILE A O 1
ATOM 1199 N N . LEU A 1 151 ? 1.680 3.919 -7.178 1.00 94.00 151 LEU A N 1
ATOM 1200 C CA . LEU A 1 151 ? 2.685 2.964 -7.673 1.00 94.00 151 LEU A CA 1
ATOM 1201 C C . LEU A 1 151 ? 2.227 2.221 -8.932 1.00 94.00 151 LEU A C 1
ATOM 1203 O O . LEU A 1 151 ? 3.069 1.726 -9.675 1.00 94.00 151 LEU A O 1
ATOM 1207 N N . GLN A 1 152 ? 0.914 2.148 -9.146 1.00 90.75 152 GLN A N 1
ATOM 1208 C CA . GLN A 1 152 ? 0.275 1.517 -10.300 1.00 90.75 152 GLN A CA 1
ATOM 1209 C C . GLN A 1 152 ? 0.232 2.398 -11.559 1.00 90.75 152 GLN A C 1
ATOM 1211 O O . GLN A 1 152 ? -0.131 1.895 -12.623 1.00 90.75 152 GLN A O 1
ATOM 1216 N N . GLN A 1 153 ? 0.566 3.689 -11.446 1.00 83.62 153 GLN A N 1
ATOM 1217 C CA . GLN A 1 153 ? 0.554 4.667 -12.546 1.00 83.62 153 GLN A CA 1
ATOM 1218 C C . GLN A 1 153 ? 1.897 4.738 -13.275 1.00 83.62 153 GLN A C 1
ATOM 1220 O O . GLN A 1 153 ? 1.866 4.803 -14.524 1.00 83.62 153 GLN A O 1
#

Organism: Mucuna pruriens (NCBI:txid157652)

Foldseek 3Di:
DDDDDDDPPDDPDPVVVVVVVVVVVVVVVVVVVVVVVVLVVVCVPPDPVVVVVLVVLLVPDPDQAAEAAPPPLVVNVVSVCVSCVVSVLCCCQAVNDDDADPPHDPVRVVVVVVSVSSFSSLLVSLCSRYDPVLCVQLVPPPTSNSSNVSSVD

pLDDT: mean 70.88, std 23.18, range [30.2, 97.94]